Protein AF-A0A9E1J7T9-F1 (afdb_monomer_lite)

Radius of gyration: 14.55 Å; chains: 1; bounding box: 32×32×39 Å

pLDDT: mean 87.89, std 8.05, range [59.78, 96.25]

Structure (mmCIF, N/CA/C/O backbone):
data_AF-A0A9E1J7T9-F1
#
_entry.id   AF-A0A9E1J7T9-F1
#
loop_
_atom_site.group_PDB
_atom_site.id
_atom_site.type_symbol
_atom_site.label_atom_id
_atom_site.label_alt_id
_atom_site.label_comp_id
_atom_site.label_asym_id
_atom_site.label_entity_id
_atom_site.label_seq_id
_atom_site.pdbx_PDB_ins_code
_atom_site.Cartn_x
_atom_site.Cartn_y
_atom_site.Cartn_z
_atom_site.occupancy
_atom_site.B_iso_or_equiv
_atom_site.auth_seq_id
_atom_site.auth_comp_id
_atom_site.auth_asym_id
_atom_site.auth_atom_id
_atom_site.pdbx_PDB_model_num
ATOM 1 N N . MET A 1 1 ? -16.157 -3.190 -2.559 1.00 59.78 1 MET A N 1
ATOM 2 C CA . MET A 1 1 ? -15.537 -3.039 -3.894 1.00 59.78 1 MET A CA 1
ATOM 3 C C . MET A 1 1 ? -15.019 -4.411 -4.306 1.00 59.78 1 MET A C 1
ATOM 5 O O . MET A 1 1 ? -14.188 -4.939 -3.589 1.00 59.78 1 MET A O 1
ATOM 9 N N . THR A 1 2 ? -15.577 -5.059 -5.330 1.00 59.81 2 THR A N 1
ATOM 10 C CA . THR A 1 2 ? -15.276 -6.480 -5.643 1.00 59.81 2 THR A CA 1
ATOM 11 C C . THR A 1 2 ? -14.680 -6.699 -7.033 1.00 59.81 2 THR A C 1
ATOM 13 O O . THR A 1 2 ? -14.213 -7.797 -7.327 1.00 59.81 2 THR A O 1
ATOM 16 N N . ASP A 1 3 ? -14.652 -5.663 -7.870 1.00 80.31 3 ASP A N 1
ATOM 17 C CA . ASP A 1 3 ? -14.190 -5.738 -9.256 1.00 80.31 3 ASP A CA 1
ATOM 18 C C . ASP A 1 3 ? -12.730 -5.279 -9.373 1.00 80.31 3 ASP A C 1
ATOM 20 O O . ASP A 1 3 ? -12.426 -4.168 -9.799 1.00 80.31 3 ASP A O 1
ATOM 24 N N . PHE A 1 4 ? -11.811 -6.106 -8.871 1.00 87.12 4 PHE A N 1
ATOM 25 C CA . PHE A 1 4 ? -10.377 -5.871 -9.036 1.00 87.12 4 PHE A CA 1
ATOM 26 C C . PHE A 1 4 ? -9.834 -6.640 -10.237 1.00 87.12 4 PHE A C 1
ATOM 28 O O . PHE A 1 4 ? -10.058 -7.844 -10.364 1.00 87.12 4 PHE A O 1
ATOM 35 N N . THR A 1 5 ? -9.004 -5.988 -11.046 1.00 84.44 5 THR A N 1
ATOM 36 C CA . THR A 1 5 ? -8.340 -6.644 -12.181 1.00 84.44 5 THR A CA 1
ATOM 37 C C . THR A 1 5 ? -7.348 -7.728 -11.726 1.00 84.44 5 THR A C 1
ATOM 39 O O . THR A 1 5 ? -7.252 -8.786 -12.345 1.00 84.44 5 THR A O 1
ATOM 42 N N . LEU A 1 6 ? -6.647 -7.507 -10.607 1.00 89.62 6 LEU A N 1
ATOM 43 C CA . LEU A 1 6 ? -5.557 -8.370 -10.135 1.00 89.62 6 LEU A CA 1
ATOM 44 C C . LEU A 1 6 ? -5.946 -9.195 -8.888 1.00 89.62 6 LEU A C 1
ATOM 46 O O . LEU A 1 6 ? -6.601 -8.657 -7.986 1.00 89.62 6 LEU A O 1
ATOM 50 N N . PRO A 1 7 ? -5.563 -10.487 -8.802 1.00 92.19 7 PRO A N 1
ATOM 51 C CA . PRO A 1 7 ? -5.850 -11.330 -7.638 1.00 92.19 7 PRO A CA 1
ATOM 52 C C . PRO A 1 7 ? -5.181 -10.832 -6.350 1.00 92.19 7 PRO A C 1
ATOM 54 O O . PRO A 1 7 ? -5.764 -10.974 -5.277 1.00 92.19 7 PRO A O 1
ATOM 57 N N . GLU A 1 8 ? -4.025 -10.181 -6.445 1.00 93.62 8 GLU A N 1
ATOM 58 C CA . GLU A 1 8 ? -3.300 -9.590 -5.319 1.00 93.62 8 GLU A CA 1
ATOM 59 C C . GLU A 1 8 ? -4.127 -8.487 -4.647 1.00 93.62 8 GLU A C 1
ATOM 61 O O . GLU A 1 8 ? -4.171 -8.398 -3.422 1.00 93.62 8 GLU A O 1
ATOM 66 N N . HIS A 1 9 ? -4.862 -7.691 -5.431 1.00 94.69 9 HIS A N 1
ATOM 67 C CA . HIS A 1 9 ? -5.763 -6.672 -4.891 1.00 94.69 9 HIS A CA 1
ATOM 68 C C . HIS A 1 9 ? -6.961 -7.284 -4.164 1.00 94.69 9 HIS A C 1
ATOM 70 O O . HIS A 1 9 ? -7.331 -6.791 -3.102 1.00 94.69 9 HIS A O 1
ATOM 76 N N . ARG A 1 10 ? -7.540 -8.379 -4.685 1.00 94.75 10 ARG A N 1
ATOM 77 C CA . ARG A 1 10 ? -8.580 -9.130 -3.957 1.00 94.75 10 ARG A CA 1
ATOM 78 C C . ARG A 1 10 ? -8.045 -9.665 -2.632 1.00 94.75 10 ARG A C 1
ATOM 80 O O . ARG A 1 10 ? -8.706 -9.497 -1.615 1.00 94.75 10 ARG A O 1
ATOM 87 N N . CYS A 1 11 ? -6.855 -10.266 -2.650 1.00 95.44 11 CYS A N 1
ATOM 88 C CA . CYS A 1 11 ? -6.201 -10.808 -1.461 1.00 95.44 11 CYS A CA 1
ATOM 89 C C . CYS A 1 11 ? -5.977 -9.722 -0.399 1.00 95.44 11 CYS A C 1
ATOM 91 O O . CYS A 1 11 ? -6.421 -9.879 0.735 1.00 95.44 11 CYS A O 1
ATOM 93 N N . MET A 1 12 ? -5.379 -8.591 -0.780 1.00 96.25 12 MET A N 1
ATOM 94 C CA . MET A 1 12 ? -5.105 -7.497 0.155 1.00 96.25 12 MET A CA 1
ATOM 95 C C . MET A 1 12 ? -6.368 -6.802 0.657 1.00 96.25 12 MET A C 1
ATOM 97 O O . MET A 1 12 ? -6.435 -6.421 1.823 1.00 96.25 12 MET A O 1
ATOM 101 N N . TYR A 1 13 ? -7.381 -6.637 -0.197 1.00 95.81 13 TYR A N 1
ATOM 102 C CA . TYR A 1 13 ? -8.653 -6.066 0.232 1.00 95.81 13 TYR A CA 1
ATOM 103 C C . TYR A 1 13 ? -9.371 -6.978 1.227 1.00 95.81 13 TYR A C 1
ATOM 105 O O . TYR A 1 13 ? -9.889 -6.483 2.222 1.00 95.81 13 TYR A O 1
ATOM 113 N N . GLN A 1 14 ? -9.361 -8.296 0.995 1.00 95.25 14 GLN A N 1
ATOM 114 C CA . GLN A 1 14 ? -9.934 -9.256 1.936 1.00 95.25 14 GLN A CA 1
ATOM 115 C C . GLN A 1 14 ? -9.187 -9.234 3.272 1.00 95.25 14 GLN A C 1
ATOM 117 O O . GLN A 1 14 ? -9.825 -9.084 4.305 1.00 95.25 14 GLN A O 1
ATOM 122 N N . PHE A 1 15 ? -7.849 -9.259 3.249 1.00 96.25 15 PHE A N 1
ATOM 123 C CA . PHE A 1 15 ? -7.033 -9.104 4.456 1.00 96.25 15 PHE A CA 1
ATOM 124 C C . PHE A 1 15 ? -7.399 -7.833 5.241 1.00 96.25 15 PHE A C 1
ATOM 126 O O . PHE A 1 15 ? -7.531 -7.871 6.461 1.00 96.25 15 PHE A O 1
ATOM 133 N N . TRP A 1 16 ? -7.591 -6.707 4.550 1.00 96.12 16 TRP A N 1
ATOM 134 C CA . TRP A 1 16 ? -7.982 -5.453 5.190 1.00 96.12 16 TRP A CA 1
ATOM 135 C C . TRP A 1 16 ? -9.378 -5.528 5.817 1.00 96.12 16 TRP A C 1
ATOM 137 O O . TRP A 1 16 ? -9.547 -5.083 6.946 1.00 96.12 16 TRP A O 1
ATOM 147 N N . LEU A 1 17 ? -10.354 -6.126 5.123 1.00 94.88 17 LEU A N 1
ATOM 148 C CA . LEU A 1 17 ? -11.707 -6.337 5.650 1.00 94.88 17 LEU A CA 1
ATOM 149 C C . LEU A 1 17 ? -11.718 -7.254 6.879 1.00 94.88 17 LEU A C 1
ATOM 151 O O . LEU A 1 17 ? -12.416 -6.956 7.842 1.00 94.88 17 LEU A O 1
ATOM 155 N N . ASP A 1 18 ? -10.933 -8.331 6.858 1.00 95.50 18 ASP A N 1
ATOM 156 C CA . ASP A 1 18 ? -10.860 -9.315 7.947 1.00 95.50 18 ASP A CA 1
ATOM 157 C C . ASP A 1 18 ? -10.258 -8.731 9.236 1.00 95.50 18 ASP A C 1
ATOM 159 O O . ASP A 1 18 ? -10.446 -9.289 10.314 1.00 95.50 18 ASP A O 1
ATOM 163 N N . ASN A 1 19 ? -9.544 -7.605 9.128 1.00 95.88 19 ASN A N 1
ATOM 164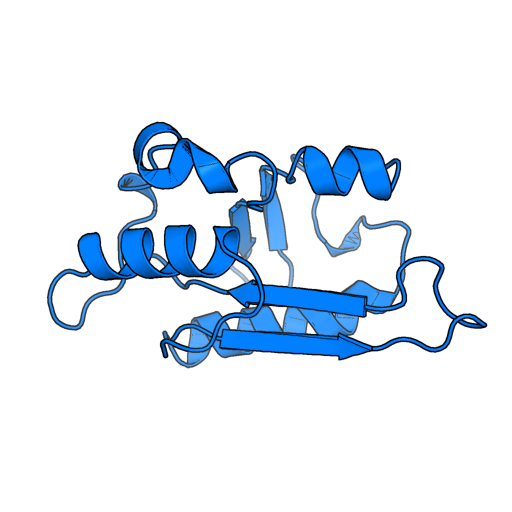 C CA . ASN A 1 19 ? -8.920 -6.901 10.248 1.00 95.88 19 ASN A CA 1
ATOM 165 C C . ASN A 1 19 ? -9.621 -5.578 10.600 1.00 95.88 19 ASN A C 1
ATOM 167 O O . ASN A 1 19 ? -9.075 -4.795 11.380 1.00 95.88 19 ASN A O 1
ATOM 171 N N . LEU A 1 20 ? -10.800 -5.302 10.028 1.00 93.88 20 LEU A N 1
ATOM 172 C CA . LEU A 1 20 ? -11.633 -4.187 10.476 1.00 93.88 20 LEU A CA 1
ATOM 173 C C . LEU A 1 20 ? -12.192 -4.473 11.868 1.00 93.88 20 LEU A C 1
ATOM 175 O O . LEU A 1 20 ? -12.729 -5.552 12.117 1.00 93.88 20 LEU A O 1
ATOM 179 N N . ASP A 1 21 ? -12.137 -3.470 12.738 1.00 86.62 21 ASP A N 1
ATOM 180 C CA . ASP A 1 21 ? -12.789 -3.506 14.046 1.00 86.62 21 ASP A CA 1
ATOM 181 C C . ASP A 1 21 ? -13.970 -2.527 14.051 1.00 86.62 21 ASP A C 1
ATOM 183 O O . ASP A 1 21 ? -13.874 -1.363 14.443 1.00 86.62 21 ASP A O 1
ATOM 187 N N . GLY A 1 22 ? -15.096 -2.972 13.489 1.00 83.88 22 GLY A N 1
ATOM 188 C CA . GLY A 1 22 ? -16.282 -2.133 13.316 1.00 83.88 22 GLY A CA 1
ATOM 189 C C . GLY A 1 22 ? -16.040 -0.959 12.359 1.00 83.88 22 GLY A C 1
ATOM 190 O O . GLY A 1 22 ? -15.805 -1.164 11.169 1.00 83.88 22 GLY A O 1
ATOM 191 N N . GLU A 1 23 ? -16.152 0.273 12.869 1.00 78.56 23 GLU A N 1
ATOM 192 C CA . GLU A 1 23 ? -15.872 1.506 12.109 1.00 78.56 23 GLU A CA 1
ATOM 193 C C . GLU A 1 23 ? -14.399 1.948 12.206 1.00 78.56 23 GLU A C 1
ATOM 195 O O . GLU A 1 23 ? -13.989 2.924 11.564 1.00 78.56 23 GLU A O 1
ATOM 200 N N . GLU A 1 24 ? -13.582 1.249 12.998 1.00 89.38 24 GLU A N 1
ATOM 201 C CA . GLU A 1 24 ? -12.162 1.548 13.124 1.00 89.38 24 GLU A CA 1
ATOM 202 C C . GLU A 1 24 ? -11.340 0.906 12.001 1.00 89.38 24 GLU A C 1
ATOM 204 O O . GLU A 1 24 ? -11.630 -0.178 11.492 1.00 89.38 24 GLU A O 1
ATOM 209 N N . LEU A 1 25 ? -10.288 1.621 11.594 1.00 94.38 25 LEU A N 1
ATOM 210 C CA . LEU A 1 25 ? -9.343 1.121 10.603 1.00 94.38 25 LEU A CA 1
ATOM 211 C C . LEU A 1 25 ? -8.516 -0.028 11.195 1.00 94.38 25 LEU A C 1
ATOM 213 O O . LEU A 1 25 ? -8.225 0.003 12.391 1.00 94.38 25 LEU A O 1
ATOM 217 N N . PRO A 1 26 ? -8.041 -0.977 10.370 1.00 95.50 26 PRO A N 1
ATOM 218 C CA . PRO A 1 26 ? -7.162 -2.034 10.850 1.00 95.50 26 PRO A CA 1
ATOM 219 C C . PRO A 1 26 ? -5.876 -1.463 11.443 1.00 95.50 26 PRO A C 1
ATOM 221 O O . PRO A 1 26 ? -5.300 -0.518 10.892 1.00 95.50 26 PRO A O 1
ATOM 224 N N . SER A 1 27 ? -5.381 -2.062 12.527 1.00 94.75 27 SER A N 1
ATOM 225 C CA . SER A 1 27 ? -4.102 -1.631 13.090 1.00 94.75 27 SER A CA 1
ATOM 226 C C . SER A 1 27 ? -2.928 -2.081 12.221 1.00 94.75 27 SER A C 1
ATOM 228 O O . SER A 1 27 ? -2.891 -3.232 11.786 1.00 94.75 27 SER A O 1
ATOM 230 N N . TYR A 1 28 ? -1.897 -1.246 12.051 1.00 92.81 28 TYR A N 1
ATOM 231 C CA . TYR A 1 28 ? -0.652 -1.661 11.380 1.00 92.81 28 TYR A CA 1
ATOM 232 C C . TYR A 1 28 ? 0.015 -2.871 12.057 1.00 92.81 28 TYR A C 1
ATOM 234 O O . TYR A 1 28 ? 0.792 -3.587 11.429 1.00 92.81 28 TYR A O 1
ATOM 242 N N . ARG A 1 29 ? -0.284 -3.126 13.339 1.00 94.25 29 ARG A N 1
ATOM 243 C CA . ARG A 1 29 ? 0.210 -4.302 14.072 1.00 94.25 29 ARG A CA 1
ATOM 244 C C . ARG A 1 29 ? -0.386 -5.620 13.577 1.00 94.25 29 ARG A C 1
ATOM 246 O O . ARG A 1 29 ? 0.187 -6.663 13.862 1.00 94.25 29 ARG A O 1
ATOM 253 N N . ALA A 1 30 ? -1.499 -5.573 12.847 1.00 94.81 30 ALA A N 1
ATOM 254 C CA . ALA A 1 30 ? -2.121 -6.743 12.238 1.00 94.81 30 ALA A CA 1
ATOM 255 C C . ALA A 1 30 ? -1.411 -7.206 10.954 1.00 94.81 30 ALA A C 1
ATOM 257 O O . ALA A 1 30 ? -1.773 -8.237 10.393 1.00 94.81 30 ALA A O 1
ATOM 258 N N . ILE A 1 31 ? -0.419 -6.452 10.459 1.00 94.81 31 ILE A N 1
ATOM 259 C CA . ILE A 1 31 ? 0.335 -6.825 9.260 1.00 94.81 31 ILE A CA 1
ATOM 260 C C . ILE A 1 31 ? 1.151 -8.091 9.544 1.00 94.81 31 ILE A C 1
ATOM 262 O O . ILE A 1 31 ? 2.241 -8.037 10.111 1.00 94.81 31 ILE A O 1
ATOM 266 N N . ASP A 1 32 ? 0.623 -9.222 9.083 1.00 93.75 32 ASP A N 1
ATOM 267 C CA . ASP A 1 32 ? 1.308 -10.507 9.007 1.00 93.75 32 ASP A CA 1
ATOM 268 C C . ASP A 1 32 ? 1.462 -10.911 7.529 1.00 93.75 32 ASP A C 1
ATOM 270 O O . ASP A 1 32 ? 0.467 -11.250 6.884 1.00 93.75 32 ASP A O 1
ATOM 274 N N . PRO A 1 33 ? 2.687 -10.908 6.969 1.00 91.75 33 PRO A N 1
ATOM 275 C CA . PRO A 1 33 ? 2.939 -11.319 5.587 1.00 91.75 33 PRO A CA 1
ATOM 276 C C . PRO A 1 33 ? 2.421 -12.718 5.228 1.00 91.75 33 PRO A C 1
ATOM 278 O O . PRO A 1 33 ? 2.155 -12.986 4.055 1.00 91.75 33 PRO A O 1
ATOM 281 N N . LEU A 1 34 ? 2.269 -13.616 6.209 1.00 94.06 34 LEU A N 1
ATOM 282 C CA . LEU A 1 34 ? 1.727 -14.956 5.984 1.00 94.06 34 LEU A CA 1
ATOM 283 C C . LEU A 1 34 ? 0.211 -14.937 5.743 1.00 94.06 34 LEU A C 1
ATOM 285 O O . LEU A 1 34 ? -0.297 -15.801 5.028 1.00 94.06 34 LEU A O 1
ATOM 289 N N . ALA A 1 35 ? -0.500 -13.931 6.259 1.00 94.56 35 ALA A N 1
ATOM 290 C CA . ALA A 1 35 ? -1.943 -13.772 6.077 1.00 94.56 35 ALA A CA 1
ATOM 291 C C . ALA A 1 35 ? -2.331 -13.336 4.650 1.00 9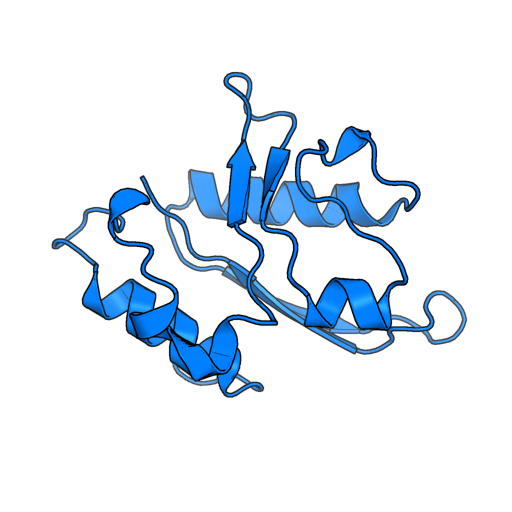4.56 35 ALA A C 1
ATOM 293 O O . ALA A 1 35 ? -3.471 -13.523 4.232 1.00 94.56 35 ALA A O 1
ATOM 294 N N . PHE A 1 36 ? -1.386 -12.792 3.877 1.00 94.81 36 PHE A N 1
ATOM 295 C CA . PHE A 1 36 ? -1.589 -12.363 2.488 1.00 94.81 36 PHE A CA 1
ATOM 296 C C . PHE A 1 36 ? -0.452 -12.820 1.565 1.00 94.81 36 PHE A C 1
ATOM 298 O O . PHE A 1 36 ? -0.088 -12.133 0.610 1.00 94.81 36 PHE A O 1
ATOM 305 N N . TRP A 1 37 ? 0.088 -14.017 1.816 1.00 92.38 37 TRP A N 1
ATOM 306 C CA . TRP A 1 37 ? 1.210 -14.591 1.065 1.00 92.38 37 TRP A CA 1
ATOM 307 C C . TRP A 1 37 ? 1.129 -14.428 -0.470 1.00 92.38 37 TRP A C 1
ATOM 309 O O . TRP A 1 37 ? 2.134 -14.035 -1.062 1.00 92.38 37 TRP A O 1
ATOM 319 N N . PRO A 1 38 ? -0.029 -14.622 -1.145 1.00 91.50 38 PRO A N 1
ATOM 320 C CA . PRO A 1 38 ? -0.125 -14.430 -2.597 1.00 91.50 38 PRO A CA 1
ATOM 321 C C . PRO A 1 38 ? 0.212 -13.012 -3.083 1.00 91.50 38 PRO A C 1
ATOM 323 O O . PRO A 1 38 ? 0.619 -12.843 -4.226 1.00 91.50 38 PRO A O 1
ATOM 326 N N . ALA A 1 39 ? 0.037 -11.996 -2.235 1.00 94.12 39 ALA A N 1
ATOM 327 C CA . ALA A 1 39 ? 0.268 -10.595 -2.569 1.00 94.12 39 ALA A CA 1
ATOM 328 C C . ALA A 1 39 ? 1.603 -10.047 -2.036 1.00 94.12 39 ALA A C 1
ATOM 330 O O . ALA A 1 39 ? 1.978 -8.934 -2.400 1.00 94.12 39 ALA A O 1
ATOM 331 N N . VAL A 1 40 ? 2.334 -10.796 -1.198 1.00 92.19 40 VAL A N 1
ATOM 332 C CA . VAL A 1 40 ? 3.468 -10.279 -0.403 1.00 92.19 40 VAL A CA 1
ATOM 333 C C . VAL A 1 40 ? 4.541 -9.572 -1.241 1.00 92.19 40 VAL A C 1
ATOM 335 O O . VAL A 1 40 ? 5.044 -8.524 -0.845 1.00 92.19 40 VAL A O 1
ATOM 338 N N . GLY A 1 41 ? 4.842 -10.090 -2.436 1.00 91.69 41 GLY A N 1
ATOM 339 C CA . GLY A 1 41 ? 5.845 -9.518 -3.339 1.00 91.69 41 GLY A CA 1
ATOM 340 C C . GLY A 1 41 ? 5.429 -8.202 -4.004 1.00 91.69 41 GLY A C 1
ATOM 341 O O . GLY A 1 41 ? 6.267 -7.542 -4.614 1.00 91.69 41 GLY A O 1
ATOM 342 N N . PHE A 1 42 ? 4.161 -7.802 -3.886 1.00 92.25 42 PHE A N 1
ATOM 343 C CA . PHE A 1 42 ? 3.570 -6.632 -4.547 1.00 92.25 42 PHE A CA 1
ATOM 344 C C . PHE A 1 42 ? 3.113 -5.547 -3.561 1.00 92.25 42 PHE A C 1
ATOM 346 O O . PHE A 1 42 ? 2.569 -4.521 -3.972 1.00 92.25 42 PHE A O 1
ATOM 353 N N . VAL A 1 43 ? 3.336 -5.750 -2.259 1.00 93.88 43 VAL A N 1
ATOM 354 C CA . VAL A 1 43 ? 2.899 -4.827 -1.206 1.00 93.88 43 VAL A CA 1
ATOM 355 C C . VAL A 1 43 ? 4.003 -3.836 -0.858 1.00 93.88 43 VAL A C 1
ATOM 357 O O . VAL A 1 43 ? 5.110 -4.209 -0.473 1.00 93.88 43 VAL A O 1
ATOM 360 N N . HIS A 1 44 ? 3.670 -2.549 -0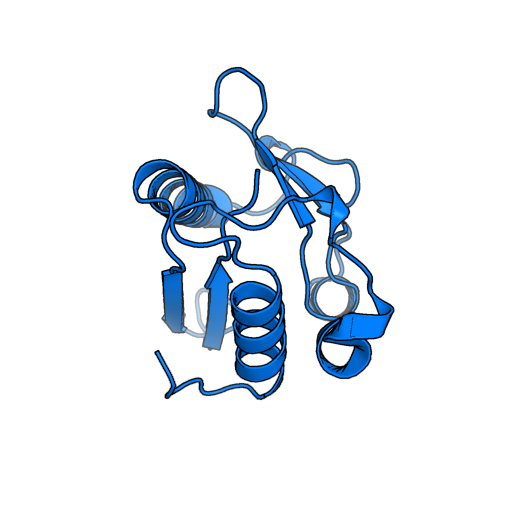.935 1.00 93.62 44 HIS A N 1
ATOM 361 C CA . HIS A 1 44 ? 4.442 -1.498 -0.281 1.00 93.62 44 HIS A CA 1
ATOM 362 C C . HIS A 1 44 ? 3.836 -1.212 1.092 1.00 93.62 44 HIS A C 1
ATOM 364 O O . HIS A 1 44 ? 2.633 -0.972 1.191 1.00 93.62 44 HIS A O 1
ATOM 370 N N . VAL A 1 45 ? 4.669 -1.156 2.131 1.00 94.75 45 VAL A N 1
ATOM 371 C CA . VAL A 1 45 ? 4.276 -0.592 3.431 1.00 94.75 45 VAL A CA 1
ATOM 372 C C . VAL A 1 45 ? 4.865 0.802 3.513 1.00 94.75 45 VAL A C 1
ATOM 374 O O . VAL A 1 45 ? 6.079 0.980 3.384 1.00 94.75 45 VAL A O 1
ATOM 377 N N . VAL A 1 46 ? 4.006 1.796 3.706 1.00 93.94 46 VAL A N 1
ATOM 378 C CA . VAL A 1 46 ? 4.393 3.205 3.716 1.00 93.94 46 VAL A CA 1
ATOM 379 C C . VAL A 1 46 ? 3.920 3.886 4.988 1.00 93.94 46 VAL A C 1
ATOM 381 O O . VAL A 1 46 ? 2.876 3.535 5.531 1.00 93.94 46 VAL A O 1
ATOM 384 N N . GLN A 1 47 ? 4.690 4.861 5.458 1.00 93.00 47 GLN A N 1
ATOM 385 C CA . GLN A 1 47 ? 4.365 5.627 6.653 1.00 93.00 47 GLN A CA 1
ATOM 386 C C . GLN A 1 47 ? 4.578 7.123 6.391 1.00 93.00 47 GLN A C 1
ATOM 388 O O . GLN A 1 47 ? 5.698 7.504 6.045 1.00 93.00 47 GLN A O 1
ATOM 393 N N . PRO A 1 48 ? 3.551 7.976 6.557 1.00 90.69 48 PRO A N 1
ATOM 394 C CA . PRO A 1 48 ? 3.738 9.422 6.515 1.00 90.69 48 PRO A CA 1
ATOM 395 C C . PRO A 1 48 ? 4.592 9.901 7.699 1.00 90.69 48 PRO A C 1
ATOM 397 O O . PRO A 1 48 ? 4.565 9.297 8.773 1.00 90.69 48 PRO A O 1
ATOM 400 N N . ASN A 1 49 ? 5.342 10.986 7.511 1.00 90.81 49 ASN A N 1
ATOM 401 C CA . ASN A 1 49 ? 5.959 11.707 8.626 1.00 90.81 49 ASN A CA 1
ATOM 402 C C . ASN A 1 49 ? 4.905 12.461 9.461 1.00 90.81 49 ASN A C 1
ATOM 404 O O . ASN A 1 49 ? 3.741 12.567 9.074 1.00 90.81 49 ASN A O 1
ATOM 408 N N . ASP A 1 50 ? 5.333 13.031 10.590 1.00 88.62 50 ASP A N 1
ATOM 409 C CA . ASP A 1 50 ? 4.449 13.764 11.509 1.00 88.62 50 ASP A CA 1
ATOM 410 C C . ASP A 1 50 ? 3.758 14.970 10.846 1.00 88.62 50 ASP A C 1
ATOM 412 O O . ASP A 1 50 ? 2.639 15.326 11.210 1.00 88.62 50 ASP A O 1
ATOM 416 N N . ALA A 1 51 ? 4.406 15.590 9.853 1.00 86.69 51 ALA A N 1
ATOM 417 C CA . ALA A 1 51 ? 3.855 16.710 9.089 1.00 86.69 51 ALA A CA 1
ATOM 418 C C . ALA A 1 51 ? 2.878 16.276 7.975 1.00 86.69 51 ALA A C 1
ATOM 420 O O . ALA A 1 51 ? 2.132 17.106 7.453 1.00 86.69 51 ALA A O 1
ATOM 421 N N . GLY A 1 52 ? 2.871 14.994 7.600 1.00 83.06 52 GLY A N 1
ATOM 422 C CA . GLY A 1 52 ? 2.073 14.438 6.507 1.00 83.06 52 GLY A CA 1
ATOM 423 C C . GLY A 1 52 ? 2.484 14.900 5.103 1.00 83.06 52 GLY A C 1
ATOM 424 O O . GLY A 1 52 ? 1.718 14.706 4.156 1.00 83.06 52 GLY A O 1
ATOM 425 N N . ASP A 1 53 ? 3.650 15.527 4.947 1.00 86.06 53 ASP A N 1
ATOM 426 C CA . ASP A 1 53 ? 4.124 16.091 3.677 1.00 86.06 53 ASP A CA 1
ATOM 427 C C . ASP A 1 53 ? 5.121 15.192 2.931 1.00 86.06 53 ASP A C 1
ATOM 429 O O . ASP A 1 53 ? 5.294 15.351 1.718 1.00 86.06 53 ASP A O 1
ATOM 433 N N . ASP A 1 54 ? 5.691 14.200 3.618 1.00 89.75 54 ASP A N 1
ATOM 434 C CA . ASP A 1 54 ? 6.544 13.165 3.043 1.00 89.75 54 ASP A CA 1
ATOM 435 C C . ASP A 1 54 ? 6.224 11.785 3.631 1.00 89.75 54 ASP A C 1
ATOM 437 O O . ASP A 1 54 ? 5.571 11.643 4.668 1.00 89.75 54 ASP A O 1
ATOM 441 N N . ILE A 1 55 ? 6.643 10.741 2.924 1.00 91.50 55 ILE A N 1
ATOM 442 C CA . ILE A 1 55 ? 6.249 9.361 3.185 1.00 91.50 55 ILE A CA 1
ATOM 443 C C . ILE A 1 55 ? 7.481 8.471 3.082 1.00 91.50 55 ILE A C 1
ATOM 445 O O . ILE A 1 55 ? 8.203 8.514 2.093 1.00 91.50 55 ILE A O 1
ATOM 449 N N . MET A 1 56 ? 7.717 7.643 4.092 1.00 93.75 56 MET A N 1
ATOM 450 C CA . MET A 1 56 ? 8.788 6.652 4.101 1.00 93.75 56 MET A CA 1
ATOM 451 C C . MET A 1 56 ? 8.269 5.306 3.602 1.00 93.75 56 MET A C 1
ATOM 453 O O . MET A 1 56 ? 7.218 4.836 4.046 1.00 93.75 56 MET A O 1
ATOM 457 N N . TYR A 1 57 ? 9.035 4.633 2.747 1.00 93.56 57 TYR A N 1
ATOM 458 C CA . TYR A 1 57 ? 8.820 3.216 2.461 1.00 93.56 57 TYR A CA 1
ATOM 459 C C . TYR A 1 57 ? 9.391 2.368 3.599 1.00 93.56 57 TYR A C 1
ATOM 461 O O . TYR A 1 57 ? 10.601 2.178 3.705 1.00 93.56 57 TYR A O 1
ATOM 469 N N . ARG A 1 58 ? 8.521 1.822 4.450 1.00 94.75 58 ARG A N 1
ATOM 470 C CA . ARG A 1 58 ? 8.905 0.814 5.452 1.00 94.75 58 ARG A CA 1
ATOM 471 C C . ARG A 1 58 ? 9.233 -0.524 4.800 1.00 94.75 58 ARG A C 1
ATOM 473 O O . ARG A 1 58 ? 10.134 -1.215 5.258 1.00 94.75 58 ARG A O 1
ATOM 480 N N . LEU A 1 59 ? 8.523 -0.847 3.721 1.00 93.50 59 LEU A N 1
ATOM 481 C CA . LEU A 1 59 ? 8.791 -1.985 2.853 1.00 93.50 59 LEU A CA 1
ATOM 482 C C . LEU A 1 59 ? 8.534 -1.573 1.406 1.00 93.50 59 LEU A C 1
ATOM 484 O O . LEU A 1 59 ? 7.465 -1.038 1.093 1.00 93.50 59 LEU A O 1
ATOM 488 N N . PHE A 1 60 ? 9.493 -1.840 0.525 1.00 90.38 60 PHE A N 1
ATOM 489 C CA . PHE A 1 60 ? 9.303 -1.710 -0.910 1.00 90.38 60 PHE A CA 1
ATOM 490 C C . PHE A 1 60 ? 9.076 -3.087 -1.541 1.00 90.38 60 PHE A C 1
ATOM 492 O O . PHE A 1 60 ? 9.876 -3.999 -1.350 1.00 90.38 60 PHE A O 1
ATO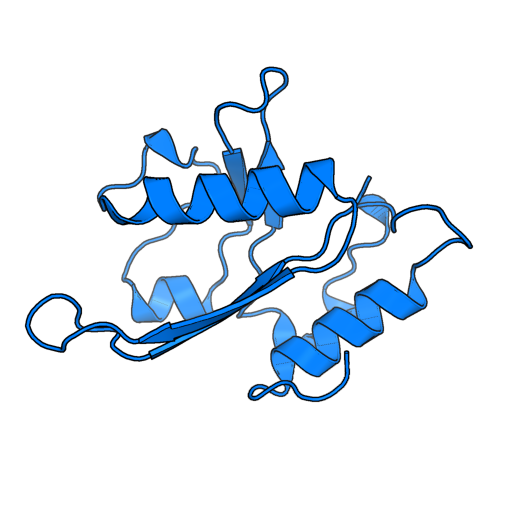M 499 N N . ALA A 1 61 ? 7.973 -3.236 -2.278 1.00 88.25 61 ALA A N 1
ATOM 500 C CA . ALA A 1 61 ? 7.577 -4.487 -2.912 1.00 88.25 61 ALA A CA 1
ATOM 501 C C . ALA A 1 61 ? 8.694 -5.053 -3.804 1.00 88.25 61 ALA A C 1
ATOM 503 O O . ALA A 1 61 ? 9.191 -4.364 -4.700 1.00 88.25 61 ALA A O 1
ATOM 504 N N . THR A 1 62 ? 9.063 -6.317 -3.593 1.00 83.31 62 THR A N 1
ATOM 505 C CA . THR A 1 62 ? 10.164 -6.967 -4.319 1.00 83.31 62 THR A CA 1
ATOM 506 C C . THR A 1 62 ? 9.866 -7.119 -5.807 1.00 83.31 62 THR A C 1
ATOM 508 O O . THR A 1 62 ? 10.720 -6.795 -6.625 1.00 83.31 62 THR A O 1
ATOM 511 N N . GLY A 1 63 ? 8.635 -7.480 -6.182 1.00 80.88 63 GLY A N 1
ATOM 512 C CA . GLY A 1 63 ? 8.226 -7.571 -7.586 1.00 80.88 63 GLY A CA 1
ATOM 513 C C . GLY A 1 63 ? 8.260 -6.217 -8.303 1.00 80.88 63 GLY A C 1
ATOM 514 O O . GLY A 1 63 ? 8.559 -6.144 -9.492 1.00 80.88 63 GLY A O 1
ATOM 515 N N . VAL A 1 64 ? 8.025 -5.114 -7.583 1.00 75.69 64 VAL A N 1
ATOM 516 C CA . VAL A 1 64 ? 8.153 -3.757 -8.144 1.00 75.69 64 VAL A CA 1
ATOM 517 C C . VAL A 1 64 ? 9.622 -3.345 -8.249 1.00 75.69 64 VAL A C 1
ATOM 519 O O . VAL A 1 64 ? 9.999 -2.707 -9.231 1.00 75.69 64 VAL A O 1
ATOM 522 N N . SER A 1 65 ? 10.455 -3.737 -7.281 1.00 80.50 65 SER A N 1
ATOM 523 C CA . SER A 1 65 ? 11.907 -3.522 -7.321 1.00 80.50 65 SER A CA 1
ATOM 524 C C . SER A 1 65 ? 12.553 -4.215 -8.521 1.00 80.50 65 SER A C 1
ATOM 526 O O . SER A 1 65 ? 13.334 -3.594 -9.237 1.00 80.50 65 SER A O 1
ATOM 528 N N . GLU A 1 66 ? 12.162 -5.459 -8.806 1.00 81.62 66 GLU A N 1
ATOM 529 C CA . GLU A 1 66 ? 12.654 -6.225 -9.958 1.00 81.62 66 GLU A CA 1
ATOM 530 C C . GLU A 1 66 ? 12.284 -5.573 -11.297 1.00 81.62 66 GLU A C 1
ATOM 532 O O . GLU A 1 66 ? 13.124 -5.474 -12.189 1.00 81.62 66 GLU A O 1
ATOM 537 N N . ILE A 1 67 ? 11.050 -5.073 -11.431 1.00 75.44 67 ILE A N 1
ATOM 538 C CA . ILE A 1 67 ? 10.589 -4.388 -12.650 1.00 75.44 67 ILE A CA 1
ATOM 539 C C . ILE A 1 67 ? 11.264 -3.018 -12.806 1.00 75.44 67 ILE A C 1
ATOM 541 O O . ILE A 1 67 ? 11.627 -2.622 -13.914 1.00 75.44 67 ILE A O 1
ATOM 545 N N . GLY A 1 68 ? 11.393 -2.269 -11.709 1.00 73.50 68 GLY A N 1
ATOM 546 C CA . GLY A 1 68 ? 11.889 -0.893 -11.710 1.00 73.50 68 GLY A CA 1
ATOM 547 C C . GLY A 1 68 ? 13.409 -0.755 -11.603 1.00 73.50 68 GLY A C 1
ATOM 548 O O . GLY A 1 68 ? 13.922 0.342 -11.815 1.00 73.50 68 GLY A O 1
ATOM 549 N N . GLY A 1 69 ? 14.124 -1.826 -11.247 1.00 81.94 69 GLY A N 1
ATOM 550 C CA . GLY A 1 69 ? 15.558 -1.794 -10.944 1.00 81.94 69 GLY A CA 1
ATOM 551 C C . GLY A 1 69 ? 15.914 -0.884 -9.762 1.00 81.94 69 GLY A C 1
ATOM 552 O O . GLY A 1 69 ? 17.021 -0.349 -9.712 1.00 81.94 69 GLY A O 1
ATOM 553 N N . LEU A 1 70 ? 14.970 -0.650 -8.844 1.00 86.12 70 LEU A N 1
ATOM 554 C CA . LEU A 1 70 ? 15.090 0.322 -7.758 1.00 86.12 70 LEU A CA 1
ATOM 555 C C . LEU A 1 70 ? 14.475 -0.221 -6.470 1.00 86.12 70 LEU A C 1
ATOM 557 O O . LEU A 1 70 ? 13.307 -0.593 -6.449 1.00 86.12 70 LEU A O 1
ATOM 561 N N . ASP A 1 71 ? 15.230 -0.122 -5.378 1.00 90.50 71 ASP A N 1
ATOM 562 C CA . ASP A 1 71 ? 14.729 -0.338 -4.023 1.00 90.50 71 ASP A CA 1
ATOM 563 C C . ASP A 1 71 ? 14.684 0.991 -3.250 1.00 90.50 71 ASP A C 1
ATOM 565 O O . ASP A 1 71 ? 15.690 1.709 -3.117 1.00 90.50 71 ASP A O 1
ATOM 569 N N . MET A 1 72 ? 13.489 1.327 -2.761 1.00 92.12 72 MET A N 1
ATOM 570 C CA . MET A 1 72 ? 13.235 2.507 -1.933 1.00 92.12 72 MET A CA 1
ATOM 571 C C . MET A 1 72 ? 13.023 2.169 -0.454 1.00 92.12 72 MET A C 1
ATOM 573 O O . MET A 1 72 ? 12.688 3.064 0.312 1.00 92.12 72 MET A O 1
ATOM 577 N N . THR A 1 73 ? 13.217 0.921 -0.022 1.00 94.69 73 THR A N 1
ATOM 578 C CA . THR A 1 73 ? 13.080 0.532 1.389 1.00 94.69 73 THR A CA 1
ATOM 579 C C . THR A 1 73 ? 13.970 1.403 2.279 1.00 94.69 73 THR A C 1
ATOM 581 O O . THR A 1 73 ? 15.156 1.590 2.010 1.00 94.69 73 THR A O 1
ATOM 584 N N . GLY A 1 74 ? 13.382 1.971 3.334 1.00 95.94 74 GLY A N 1
ATOM 585 C CA . GLY A 1 74 ? 14.040 2.893 4.261 1.00 95.94 74 GLY A CA 1
ATOM 586 C C . GLY A 1 74 ? 14.195 4.330 3.754 1.00 95.94 74 GLY A C 1
ATOM 587 O O . GLY A 1 74 ? 14.644 5.178 4.521 1.00 95.94 74 GLY A O 1
ATOM 588 N N . LYS A 1 75 ? 13.811 4.621 2.507 1.00 94.56 75 LYS A N 1
ATOM 589 C CA . LYS A 1 75 ? 13.912 5.954 1.900 1.00 94.56 75 LYS A CA 1
ATOM 590 C C . LYS A 1 75 ? 12.576 6.687 1.920 1.00 94.56 75 LYS A C 1
ATOM 592 O O . LYS A 1 75 ? 11.497 6.080 1.917 1.00 94.56 75 LYS A O 1
ATOM 597 N N . TRP A 1 76 ? 12.664 8.006 1.895 1.00 93.12 76 TRP A N 1
ATOM 598 C CA . TRP A 1 76 ? 11.548 8.920 1.723 1.00 93.12 76 TRP A CA 1
ATOM 599 C C . TRP A 1 76 ? 11.122 9.014 0.258 1.00 93.12 76 TRP A C 1
ATOM 601 O O . TRP A 1 76 ? 11.898 8.767 -0.668 1.00 93.12 76 TRP A O 1
ATOM 611 N N . PHE A 1 77 ? 9.869 9.393 0.019 1.00 88.12 77 PHE A N 1
ATOM 612 C CA . PHE A 1 77 ? 9.357 9.598 -1.333 1.00 88.12 77 PHE A CA 1
ATOM 613 C C . PHE A 1 77 ? 10.091 10.736 -2.039 1.00 88.12 77 PHE A C 1
ATOM 615 O O . PHE A 1 77 ? 10.327 10.635 -3.245 1.00 88.12 77 PHE A O 1
ATOM 622 N N . SER A 1 78 ? 10.465 11.785 -1.302 1.00 88.69 78 SER A N 1
ATOM 623 C CA . SER A 1 78 ? 11.254 12.914 -1.810 1.00 88.69 78 SER A CA 1
ATOM 624 C C . SER A 1 78 ? 12.638 12.519 -2.336 1.00 88.69 78 SER A C 1
ATOM 626 O O . SER A 1 78 ? 13.178 13.209 -3.198 1.00 88.69 78 SER A O 1
ATOM 628 N N . GLU A 1 79 ? 13.185 11.385 -1.893 1.00 91.06 79 GLU A N 1
ATOM 629 C CA . GLU A 1 79 ? 14.472 10.856 -2.359 1.00 91.06 79 GLU A CA 1
ATOM 630 C C . GLU A 1 79 ? 14.356 10.059 -3.665 1.00 91.06 79 GLU A C 1
ATOM 632 O O . GLU A 1 79 ? 15.356 9.553 -4.180 1.00 91.06 79 GLU A O 1
ATOM 637 N N . SER A 1 80 ? 13.146 9.882 -4.207 1.00 85.56 80 SER A N 1
ATOM 638 C CA . SER A 1 80 ? 12.986 9.050 -5.391 1.00 85.56 80 SER A CA 1
ATOM 639 C C . SER A 1 80 ? 13.583 9.700 -6.643 1.00 85.56 80 SER A C 1
ATOM 641 O O . SER A 1 80 ? 13.292 10.860 -6.930 1.00 85.56 80 SER A O 1
ATOM 643 N N . PRO A 1 81 ? 14.351 8.949 -7.457 1.00 81.50 81 PRO A N 1
ATOM 644 C CA . PRO A 1 81 ? 14.989 9.480 -8.663 1.00 81.50 81 PRO A CA 1
ATOM 645 C C . PRO A 1 81 ? 14.015 9.751 -9.816 1.00 81.50 81 PRO A C 1
ATOM 647 O O . PRO A 1 81 ? 14.430 10.110 -10.915 1.00 81.50 81 PRO A O 1
ATOM 650 N N . VAL A 1 82 ? 12.720 9.550 -9.612 1.00 75.38 82 VAL A N 1
ATOM 651 C CA . VAL A 1 82 ? 11.727 9.618 -10.675 1.00 75.38 82 VAL A CA 1
ATOM 652 C C . VAL A 1 82 ? 10.649 10.647 -10.262 1.00 75.38 82 VAL A C 1
ATOM 654 O O . VAL A 1 82 ? 10.465 10.920 -9.078 1.00 75.38 82 VAL A O 1
ATOM 657 N N . ALA A 1 83 ? 9.947 11.281 -11.217 1.00 69.19 83 ALA A N 1
ATOM 658 C CA . ALA A 1 83 ? 9.139 12.499 -10.966 1.00 69.19 83 ALA A CA 1
ATOM 659 C C . ALA A 1 83 ? 7.602 12.315 -10.793 1.00 69.19 83 ALA A C 1
ATOM 661 O O . ALA A 1 83 ? 6.938 13.144 -10.172 1.00 69.19 83 ALA A O 1
ATOM 662 N N . SER A 1 84 ? 7.022 11.196 -11.248 1.00 67.88 84 SER A N 1
ATOM 663 C CA . SER A 1 84 ? 5.613 10.772 -11.035 1.00 67.88 84 SER A CA 1
ATOM 664 C C . SER A 1 84 ? 5.088 10.669 -9.569 1.00 67.88 84 SER A C 1
ATOM 666 O O . SER A 1 84 ? 3.890 10.493 -9.347 1.00 67.88 84 SER A O 1
ATOM 668 N N . TRP A 1 85 ? 5.928 10.860 -8.548 1.00 68.12 85 TRP A N 1
ATOM 669 C CA . TRP A 1 85 ? 5.673 10.636 -7.116 1.00 68.12 85 TRP A CA 1
ATOM 670 C C . TRP A 1 85 ? 4.738 11.712 -6.574 1.00 68.12 85 TRP A C 1
ATOM 672 O 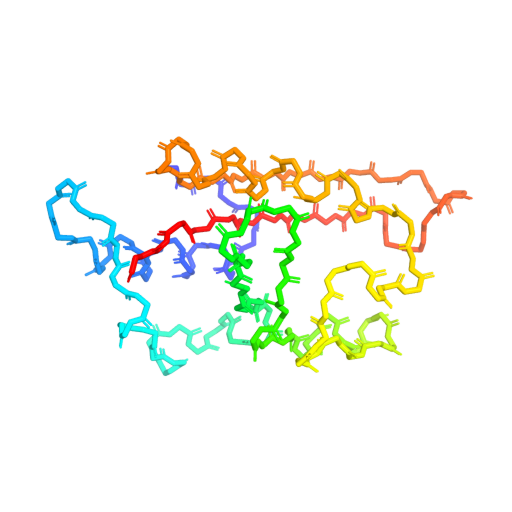O . TRP A 1 85 ? 3.935 11.464 -5.674 1.00 68.12 85 TRP A O 1
ATOM 682 N N . GLN A 1 86 ? 4.747 12.887 -7.208 1.00 70.38 86 GLN A N 1
ATOM 683 C CA . GLN A 1 86 ? 3.818 13.969 -6.910 1.00 70.38 86 GLN A CA 1
ATOM 684 C C . GLN A 1 86 ? 2.350 13.606 -7.167 1.00 70.38 86 GLN A C 1
ATOM 686 O O . GLN A 1 86 ? 1.468 14.177 -6.525 1.00 70.38 86 GLN A O 1
ATOM 691 N N . PHE A 1 87 ? 2.062 12.670 -8.076 1.00 74.31 87 PHE A N 1
ATOM 692 C CA . PHE A 1 87 ? 0.701 12.158 -8.261 1.00 74.31 87 PHE A CA 1
ATOM 693 C C . PHE A 1 87 ? 0.350 11.167 -7.157 1.00 74.31 87 PHE A C 1
ATOM 695 O O . PHE A 1 87 ? -0.745 11.217 -6.597 1.00 74.31 87 PHE A O 1
ATOM 702 N N . TYR A 1 88 ? 1.311 10.317 -6.792 1.00 79.38 88 TYR A N 1
ATOM 703 C CA . TYR A 1 88 ? 1.097 9.288 -5.789 1.00 79.38 88 TYR A CA 1
ATOM 704 C C . TYR A 1 88 ? 0.833 9.869 -4.393 1.00 79.38 88 TYR A C 1
ATOM 706 O O . TYR A 1 88 ? -0.101 9.437 -3.717 1.00 79.38 88 TYR A O 1
ATOM 714 N N . ARG A 1 89 ? 1.558 10.929 -4.001 1.00 81.56 89 ARG A N 1
ATOM 715 C CA . ARG A 1 89 ? 1.352 11.594 -2.701 1.00 81.56 89 ARG A CA 1
ATOM 716 C C . ARG A 1 89 ? -0.090 12.073 -2.500 1.00 81.56 89 ARG A C 1
ATOM 718 O O . ARG A 1 89 ? -0.608 12.008 -1.394 1.00 81.56 89 ARG A O 1
ATOM 725 N N . ARG A 1 90 ? -0.757 12.537 -3.567 1.00 85.25 90 ARG A N 1
ATOM 726 C CA . ARG A 1 90 ? -2.143 13.033 -3.492 1.00 85.25 90 ARG A CA 1
ATOM 727 C C . ARG A 1 90 ? -3.126 11.899 -3.222 1.00 85.25 90 ARG A C 1
ATOM 729 O O . ARG A 1 90 ? -4.066 12.090 -2.460 1.00 85.25 90 ARG A O 1
ATOM 736 N N . GLN A 1 91 ? -2.895 10.729 -3.818 1.00 88.75 91 GLN A N 1
ATOM 737 C CA . GLN A 1 91 ? -3.715 9.540 -3.577 1.00 88.75 91 GLN A CA 1
ATOM 738 C C . GLN A 1 91 ? -3.547 9.033 -2.140 1.00 88.75 91 GLN A C 1
ATOM 740 O O . GLN A 1 91 ? -4.539 8.706 -1.498 1.00 88.75 91 GLN A O 1
ATOM 745 N N . LEU A 1 92 ? -2.314 9.021 -1.621 1.00 87.94 92 LEU A N 1
ATOM 746 C CA . LEU A 1 92 ? -2.042 8.637 -0.232 1.00 87.94 92 LEU A CA 1
ATOM 747 C C . LEU A 1 92 ? -2.671 9.615 0.762 1.00 87.94 92 LEU A C 1
ATOM 749 O O . LEU A 1 92 ? -3.367 9.177 1.671 1.00 87.94 92 LEU A O 1
ATOM 753 N N . ALA A 1 93 ? -2.517 10.924 0.541 1.00 87.38 93 ALA A N 1
ATOM 754 C CA . ALA A 1 93 ? -3.171 11.939 1.363 1.00 87.38 93 ALA A CA 1
ATOM 755 C C . ALA A 1 93 ? -4.700 11.761 1.370 1.00 87.38 93 ALA A C 1
ATOM 757 O O . ALA A 1 93 ? -5.309 11.734 2.435 1.00 87.38 93 ALA A O 1
ATOM 758 N N . ALA A 1 94 ? -5.315 11.552 0.199 1.00 90.75 94 ALA A N 1
ATOM 759 C CA . ALA A 1 94 ? -6.749 11.288 0.100 1.00 90.75 94 ALA A CA 1
ATOM 760 C C . ALA A 1 94 ? -7.164 10.007 0.844 1.00 90.75 94 ALA A C 1
ATOM 762 O O . ALA A 1 94 ? -8.160 10.024 1.560 1.00 90.75 94 ALA A O 1
ATOM 763 N N . CYS A 1 95 ? -6.394 8.920 0.720 1.00 91.94 95 CYS A N 1
ATOM 764 C CA . CYS A 1 95 ? -6.657 7.652 1.406 1.00 91.94 95 CYS A CA 1
ATOM 765 C C . CYS A 1 95 ? -6.638 7.821 2.932 1.00 91.94 95 CYS A C 1
ATOM 767 O O . CYS A 1 95 ? -7.521 7.309 3.621 1.00 91.94 95 CYS A O 1
ATOM 769 N N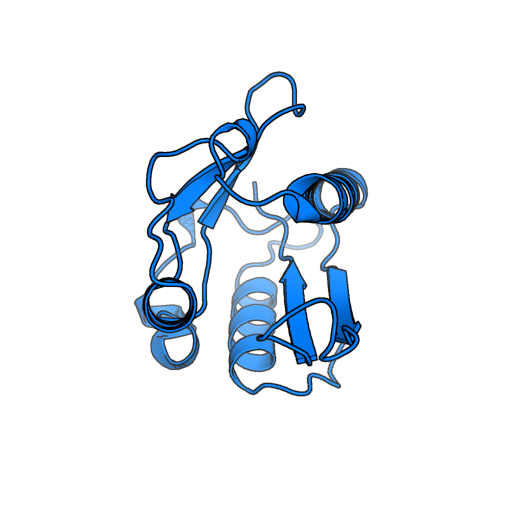 . SER A 1 96 ? -5.663 8.573 3.449 1.00 87.81 96 SER A N 1
ATOM 770 C CA . SER A 1 96 ? -5.537 8.863 4.878 1.00 87.81 96 SER A CA 1
ATOM 771 C C . SER A 1 96 ? -6.661 9.770 5.384 1.00 87.81 96 SER A C 1
ATOM 773 O O . SER A 1 96 ? -7.245 9.489 6.427 1.00 87.81 96 SER A O 1
ATOM 775 N N . THR A 1 97 ? -7.005 10.833 4.647 1.00 89.88 97 THR A N 1
ATOM 776 C CA . THR A 1 97 ? -8.066 11.776 5.043 1.00 89.88 97 THR A CA 1
ATOM 777 C C . THR A 1 97 ? -9.453 11.142 4.998 1.00 89.88 97 THR A C 1
ATOM 779 O O . THR A 1 97 ? -10.237 11.325 5.923 1.00 89.88 97 THR A O 1
ATOM 782 N N . LEU A 1 98 ? -9.764 10.399 3.934 1.00 92.38 98 LEU A N 1
ATOM 783 C CA . LEU A 1 98 ? -11.075 9.771 3.763 1.00 92.38 98 LEU A CA 1
ATOM 784 C C . LEU A 1 98 ? -11.241 8.510 4.614 1.00 92.38 98 LEU A C 1
ATOM 786 O O . LEU A 1 98 ? -12.363 8.032 4.755 1.00 92.38 98 LEU A O 1
ATOM 790 N N . ARG A 1 99 ? -10.140 7.963 5.154 1.00 92.56 99 ARG A N 1
ATOM 791 C CA . ARG A 1 99 ? -10.123 6.710 5.924 1.00 92.56 99 ARG A CA 1
ATOM 792 C C . ARG A 1 99 ? -10.837 5.576 5.183 1.00 92.56 99 ARG A C 1
ATOM 794 O O . ARG A 1 99 ? -11.530 4.762 5.781 1.00 92.56 99 ARG A O 1
ATOM 801 N N . MET A 1 100 ? -10.668 5.532 3.863 1.00 92.75 100 MET A N 1
ATOM 802 C CA . MET A 1 100 ? -11.286 4.525 3.010 1.00 92.75 100 MET A CA 1
ATOM 803 C C . MET A 1 100 ? -10.294 3.989 1.975 1.00 92.75 100 MET A C 1
ATOM 805 O O . MET A 1 100 ? -9.407 4.730 1.540 1.00 92.75 100 MET A O 1
ATOM 809 N N . PRO A 1 101 ? -10.454 2.729 1.539 1.00 94.38 101 PRO A N 1
ATOM 810 C CA . PRO A 1 101 ? -9.667 2.172 0.451 1.00 94.38 101 PRO A CA 1
ATOM 811 C C . PRO A 1 101 ? -9.820 2.967 -0.849 1.00 94.38 101 PRO A C 1
ATOM 813 O O . PRO A 1 101 ? -10.931 3.340 -1.228 1.00 94.38 101 PRO A O 1
ATOM 816 N N . ILE A 1 102 ? -8.712 3.176 -1.563 1.00 93.81 102 ILE A N 1
ATOM 817 C CA . ILE A 1 102 ? -8.701 3.832 -2.879 1.00 93.81 102 ILE A CA 1
ATOM 818 C C . ILE A 1 102 ? -8.098 2.882 -3.907 1.00 93.81 102 ILE A C 1
ATOM 820 O O . ILE A 1 102 ? -6.955 2.453 -3.771 1.00 93.81 102 ILE A O 1
ATOM 824 N N . TYR A 1 103 ? -8.846 2.602 -4.971 1.00 93.44 103 TYR A N 1
ATOM 825 C CA . TYR A 1 103 ? -8.343 1.884 -6.137 1.00 93.44 103 TYR A CA 1
ATOM 826 C C . TYR A 1 103 ? -8.196 2.816 -7.327 1.00 93.44 103 TYR A C 1
ATOM 828 O O . TYR A 1 103 ? -9.036 3.682 -7.567 1.00 93.44 103 TYR A O 1
ATOM 836 N N . SER A 1 104 ? -7.114 2.633 -8.074 1.00 89.88 104 SER A N 1
ATOM 837 C CA . SER A 1 104 ? -6.875 3.359 -9.313 1.00 89.88 104 SER A CA 1
ATOM 838 C C . SER A 1 104 ? -6.271 2.449 -10.368 1.00 89.88 104 SER A C 1
ATOM 840 O O . SER A 1 104 ? -5.392 1.637 -10.076 1.00 89.88 104 SER A O 1
ATOM 842 N N . GLU A 1 105 ? -6.707 2.645 -11.604 1.00 89.88 105 GLU A N 1
ATOM 843 C CA . GLU A 1 105 ? -6.085 2.082 -12.794 1.00 89.88 105 GLU A CA 1
ATOM 844 C C . GLU A 1 105 ? -5.462 3.221 -13.582 1.00 89.88 105 GLU A C 1
ATOM 846 O O . GLU A 1 105 ? -6.053 4.289 -13.742 1.00 89.88 105 GLU A O 1
ATOM 851 N N . ASN A 1 106 ? -4.243 3.008 -14.048 1.00 85.12 106 ASN A N 1
ATOM 852 C CA . ASN A 1 106 ? -3.469 4.030 -14.717 1.00 85.12 106 ASN A CA 1
ATOM 853 C C . ASN A 1 106 ? -2.989 3.487 -16.056 1.00 85.12 106 ASN A C 1
ATOM 855 O O . ASN A 1 106 ? -2.534 2.345 -16.154 1.00 85.12 106 ASN A O 1
ATOM 859 N N . ASN A 1 107 ? -3.074 4.339 -17.073 1.00 85.94 107 ASN A N 1
ATOM 860 C CA . ASN A 1 107 ? -2.531 4.084 -18.395 1.00 85.94 107 ASN A CA 1
ATOM 861 C C . ASN A 1 107 ? -1.565 5.223 -18.732 1.00 85.94 107 ASN A C 1
ATOM 863 O O . ASN A 1 107 ? -1.940 6.392 -18.641 1.00 85.94 107 ASN A O 1
ATOM 867 N N . ALA A 1 108 ? -0.339 4.888 -19.120 1.00 79.88 108 ALA A N 1
ATOM 868 C CA . ALA A 1 108 ? 0.628 5.840 -19.647 1.00 79.88 108 ALA A CA 1
ATOM 869 C C . ALA A 1 108 ? 0.841 5.602 -21.143 1.00 79.88 108 ALA A C 1
ATOM 871 O O . ALA A 1 108 ? 0.773 4.473 -21.629 1.00 79.88 108 ALA A O 1
ATOM 872 N N . ASP A 1 109 ? 1.122 6.680 -21.871 1.00 80.88 109 ASP A N 1
ATOM 873 C CA . ASP A 1 109 ? 1.586 6.576 -23.250 1.00 80.88 109 ASP A CA 1
ATOM 874 C C . ASP A 1 109 ? 2.975 5.911 -23.270 1.00 80.88 109 ASP A C 1
ATOM 876 O O . ASP A 1 109 ? 3.845 6.246 -22.460 1.00 80.88 109 ASP A O 1
ATOM 880 N N . TYR A 1 110 ? 3.196 4.989 -24.209 1.00 78.44 110 TYR A N 1
ATOM 881 C CA . TYR A 1 110 ? 4.464 4.265 -24.372 1.00 78.44 110 TYR A CA 1
ATOM 882 C C . TYR A 1 110 ? 5.656 5.189 -24.667 1.00 78.44 110 TYR A C 1
ATOM 884 O O . TYR A 1 110 ? 6.805 4.807 -24.467 1.00 78.44 110 TYR A O 1
ATOM 892 N N . ARG A 1 111 ? 5.396 6.416 -25.134 1.00 80.31 111 ARG A N 1
ATOM 893 C CA . ARG A 1 111 ? 6.412 7.456 -25.344 1.00 80.31 111 ARG A CA 1
ATOM 894 C C . ARG A 1 111 ? 6.889 8.096 -24.038 1.00 80.31 111 ARG A C 1
ATOM 896 O O . ARG A 1 111 ? 7.895 8.795 -24.051 1.00 80.31 111 ARG A O 1
ATOM 903 N N . ILE A 1 112 ? 6.158 7.896 -22.939 1.00 72.56 112 ILE A N 1
ATOM 904 C CA . ILE A 1 112 ? 6.387 8.544 -21.638 1.00 72.56 112 ILE A CA 1
ATOM 905 C C . ILE A 1 112 ? 6.888 7.538 -20.593 1.00 72.56 112 ILE A C 1
ATOM 907 O O . ILE A 1 112 ? 7.657 7.911 -19.711 1.00 72.56 112 ILE A O 1
ATOM 911 N N . SER A 1 113 ? 6.463 6.274 -20.673 1.00 71.00 113 SER A N 1
ATOM 912 C CA . SER A 1 113 ? 6.796 5.245 -19.683 1.00 71.00 113 SER A CA 1
ATOM 913 C C . SER A 1 113 ? 6.937 3.869 -20.325 1.00 71.00 113 SER A C 1
ATOM 915 O O . SER A 1 113 ? 6.161 3.501 -21.205 1.00 71.00 113 SER A O 1
ATOM 917 N N . THR A 1 114 ? 7.889 3.079 -19.829 1.00 70.19 114 THR A N 1
ATOM 918 C CA . THR A 1 114 ? 8.009 1.646 -20.142 1.00 70.19 114 THR A CA 1
ATOM 919 C C . THR A 1 114 ? 6.930 0.818 -19.440 1.00 70.19 114 THR A C 1
ATOM 921 O O . THR A 1 114 ? 6.489 -0.199 -19.971 1.00 70.19 114 THR A O 1
ATOM 924 N N . LEU A 1 115 ? 6.439 1.278 -18.284 1.00 75.69 115 LEU A N 1
ATOM 925 C CA . LEU A 1 115 ? 5.265 0.729 -17.612 1.00 75.69 115 LEU A CA 1
ATOM 926 C C . LEU A 1 115 ? 4.021 1.496 -18.075 1.00 75.69 115 LEU A C 1
ATOM 928 O O . LEU A 1 115 ? 3.731 2.590 -17.587 1.00 75.69 115 LEU A O 1
ATOM 932 N N . ILE A 1 116 ? 3.312 0.934 -19.053 1.00 81.56 116 ILE A N 1
ATOM 933 C CA . ILE A 1 116 ? 2.178 1.593 -19.724 1.00 81.56 116 ILE A CA 1
ATOM 934 C C . ILE A 1 116 ? 0.827 1.328 -19.063 1.00 81.56 116 ILE A C 1
ATOM 936 O O . ILE A 1 116 ? -0.120 2.068 -19.309 1.00 81.56 116 ILE A O 1
ATOM 940 N N . LYS A 1 117 ? 0.721 0.291 -18.228 1.00 84.94 117 LYS A N 1
ATOM 941 C CA . LYS A 1 117 ? -0.482 -0.019 -17.453 1.00 84.94 117 LYS A CA 1
ATOM 942 C C . LYS A 1 117 ? -0.100 -0.484 -16.065 1.00 84.94 117 LYS A C 1
ATOM 944 O O . LYS A 1 117 ? 0.750 -1.358 -15.924 1.00 84.94 117 LYS A O 1
ATOM 949 N N . TRP A 1 118 ? -0.752 0.073 -15.056 1.00 85.81 118 TRP A N 1
ATOM 950 C CA . TRP A 1 118 ? -0.645 -0.417 -13.689 1.00 85.81 118 TRP A CA 1
ATOM 951 C C . TRP A 1 118 ? -1.921 -0.109 -12.916 1.00 85.81 118 TRP A C 1
ATOM 953 O O . TRP A 1 118 ? -2.628 0.860 -13.191 1.00 85.81 118 TRP A O 1
ATOM 963 N N . CYS A 1 119 ? -2.200 -0.939 -11.923 1.00 89.44 119 CYS A N 1
ATOM 964 C CA . CYS A 1 119 ? -3.305 -0.750 -10.998 1.00 89.44 119 CYS A CA 1
ATOM 965 C C . CYS A 1 119 ? -2.727 -0.604 -9.589 1.00 89.44 119 CYS A C 1
ATOM 967 O O . CYS A 1 119 ? -1.664 -1.150 -9.298 1.00 89.44 119 CYS A O 1
ATOM 969 N N . ARG A 1 120 ? -3.399 0.153 -8.725 1.00 90.88 120 ARG A N 1
ATOM 970 C CA . ARG A 1 120 ? -2.967 0.369 -7.345 1.00 90.88 120 ARG A CA 1
ATOM 971 C C . ARG A 1 120 ? -4.163 0.349 -6.414 1.00 90.88 120 ARG A C 1
ATOM 973 O O . ARG A 1 120 ? -5.120 1.086 -6.644 1.00 90.88 120 ARG A O 1
ATOM 980 N N . LEU A 1 121 ? -4.054 -0.437 -5.351 1.00 94.31 121 LEU A N 1
ATOM 981 C CA . LEU A 1 121 ? -4.961 -0.434 -4.212 1.00 94.31 121 LEU A CA 1
ATOM 982 C C . LEU A 1 121 ? -4.252 0.175 -2.996 1.00 94.31 121 LEU A C 1
ATOM 984 O O . LEU A 1 121 ? -3.178 -0.278 -2.609 1.00 94.31 121 LEU A O 1
ATOM 988 N N . LEU A 1 122 ? -4.857 1.204 -2.409 1.00 94.81 122 LEU A N 1
ATOM 989 C CA . LEU A 1 122 ? -4.441 1.830 -1.160 1.00 94.81 122 LEU A CA 1
ATOM 990 C C . LEU A 1 122 ? -5.379 1.411 -0.036 1.00 94.81 122 LEU A C 1
ATOM 992 O O . LEU A 1 122 ? -6.597 1.465 -0.204 1.00 94.81 122 LEU A O 1
ATOM 996 N N . LEU A 1 123 ? -4.799 1.006 1.092 1.00 95.81 123 LEU A N 1
ATOM 997 C CA . LEU A 1 123 ? -5.505 0.477 2.255 1.00 95.81 123 LEU A CA 1
ATOM 998 C C . LEU A 1 123 ? -5.056 1.259 3.496 1.00 95.81 123 LEU A C 1
ATOM 1000 O O . LEU A 1 123 ? -3.892 1.142 3.883 1.00 95.81 123 LEU A O 1
ATOM 1004 N N . PRO A 1 124 ? -5.922 2.094 4.095 1.00 95.31 124 PRO A N 1
ATOM 1005 C CA . PRO A 1 124 ? -5.544 2.894 5.253 1.00 95.31 124 PRO A CA 1
ATOM 1006 C C . PRO A 1 124 ? -5.533 2.040 6.528 1.00 95.31 124 PRO A C 1
ATOM 1008 O O . PRO A 1 124 ? -6.392 1.177 6.709 1.00 95.31 124 PRO A O 1
ATOM 1011 N N . MET A 1 125 ? -4.568 2.293 7.413 1.00 94.19 125 MET A N 1
ATOM 1012 C CA . MET A 1 125 ? -4.361 1.581 8.683 1.00 94.19 125 MET A CA 1
ATOM 1013 C C . MET A 1 125 ? -3.974 2.574 9.793 1.00 94.19 125 MET A C 1
ATOM 1015 O O . MET A 1 125 ? -3.561 3.695 9.476 1.00 94.19 125 MET A O 1
ATOM 1019 N N . VAL A 1 126 ? -4.107 2.175 11.066 1.00 92.31 126 VAL A N 1
ATOM 1020 C CA . VAL A 1 126 ? -3.803 3.002 12.263 1.00 92.31 126 VAL A CA 1
ATOM 1021 C C . VAL A 1 126 ? -2.806 2.380 13.234 1.00 92.31 126 VAL A C 1
ATOM 1023 O O . VAL A 1 126 ? -2.708 1.134 13.329 1.00 92.31 126 VAL A O 1
#

Foldseek 3Di:
DQDDPDVLLVLVVVLQVVQDDVPAGGAPVSDDCVSRVVNQLPDWDWDADPVLPKIAGCDDRNVVCVVVVDDRHRHILVPDPDDCSVVVSVVQVCCAVVVDKDKDWAADDVVVDPCGIDIDIDGDHD

Sequence (126 aa):
MTDFTLPEHRCMYQFWLDNLDGEELPSYRAIDPLAFWPAVGFVHVVQPNDAGDDIMYRLFATGVSEIGGLDMTGKWFSESPVASWQFYRRQLAACSTLRMPIYSENNADYRISTLIKWCRLLLPMV

Secondary structure (DSSP, 8-state):
----SSHHHHHHHHHHHHT-BTTBPPPGGG--TTTTGGGGGGPPEEEE-TTSS-EEEEE--HHHHHHHT---TT-BGGG-SSSTHHHHHHHHHHHHHHTS-EEEEEE--TTT-S--EEEEEE----